Protein AF-A0A962P9R0-F1 (afdb_monomer_lite)

pLDDT: mean 80.49, std 11.73, range [52.19, 95.0]

Foldseek 3Di:
DVVVVVVVVVVVVVVVVVVLVVCLVVQCVVCCVPPNNDPVSNVVSVVVSVVVVVVVCVVVVVVVCVVCVVPVVVVVVVVVD

Sequence (81 aa):
MQETRRAWLYCTVFLTGAAVMIIELLGTRIIAPFYGSSLYVWTSVIAVTMMALAVGYYAGGFLADRSKWLSLSLIISIAGL

Radius of gyration: 18.93 Å; chains: 1; bounding box: 47×22×48 Å

Structure (mmCIF, N/CA/C/O backbone):
data_AF-A0A962P9R0-F1
#
_entry.id   AF-A0A962P9R0-F1
#
loop_
_atom_site.group_PDB
_atom_site.id
_atom_site.type_symbol
_atom_site.label_atom_id
_atom_site.label_alt_id
_atom_site.label_comp_id
_atom_site.label_asym_id
_atom_site.label_entity_id
_atom_site.label_seq_id
_atom_site.pdbx_PDB_ins_code
_atom_site.Cartn_x
_atom_site.Cartn_y
_atom_site.Cartn_z
_atom_site.occupancy
_atom_site.B_iso_or_equiv
_atom_site.auth_seq_id
_atom_site.auth_comp_id
_atom_site.auth_asym_id
_atom_site.auth_atom_id
_atom_site.pdbx_PDB_model_num
ATOM 1 N N . MET A 1 1 ? -3.070 7.762 29.355 1.00 54.22 1 MET A N 1
ATOM 2 C CA . MET A 1 1 ? -3.142 6.432 28.695 1.00 54.22 1 MET A CA 1
ATOM 3 C C . MET A 1 1 ? -3.767 6.453 27.285 1.00 54.22 1 MET A C 1
ATOM 5 O O . MET A 1 1 ? -3.499 5.532 26.528 1.00 54.22 1 MET A O 1
ATOM 9 N N . GLN A 1 2 ? -4.542 7.475 26.871 1.00 60.41 2 GLN A N 1
ATOM 10 C CA . GLN A 1 2 ? -5.084 7.573 25.494 1.00 60.41 2 GLN A CA 1
ATOM 11 C C . GLN A 1 2 ? -4.036 7.965 24.423 1.00 60.41 2 GLN A C 1
ATOM 13 O O . GLN A 1 2 ? -4.109 7.477 23.297 1.00 60.41 2 GLN A O 1
ATOM 18 N N . GLU A 1 3 ? -3.035 8.775 24.785 1.00 62.09 3 GLU A N 1
ATOM 19 C CA . GLU A 1 3 ? -1.908 9.185 23.920 1.00 62.09 3 GLU A CA 1
ATOM 20 C C . GLU A 1 3 ? -1.121 7.985 23.363 1.00 62.09 3 GLU A C 1
ATOM 22 O O . GLU A 1 3 ? -0.905 7.872 22.157 1.00 62.09 3 GLU A O 1
ATOM 27 N N . THR A 1 4 ? -0.782 7.015 24.219 1.00 70.94 4 THR A N 1
ATOM 28 C CA . THR A 1 4 ? -0.007 5.824 23.835 1.00 70.94 4 THR A CA 1
ATOM 29 C C . THR A 1 4 ? -0.741 4.968 22.799 1.00 70.94 4 THR A C 1
ATOM 31 O O . THR A 1 4 ? -0.118 4.423 21.893 1.00 70.94 4 THR A O 1
ATOM 34 N N . ARG A 1 5 ? -2.078 4.886 22.875 1.00 72.69 5 ARG A N 1
ATOM 35 C CA . ARG A 1 5 ? -2.888 4.111 21.921 1.00 72.69 5 ARG A CA 1
ATOM 36 C C . ARG A 1 5 ? -2.935 4.768 20.541 1.00 72.69 5 ARG A C 1
ATOM 38 O O . ARG A 1 5 ? -2.903 4.064 19.537 1.00 72.69 5 ARG A O 1
ATOM 45 N N . ARG A 1 6 ? -2.984 6.104 20.485 1.00 77.94 6 ARG A N 1
ATOM 46 C CA . ARG A 1 6 ? -2.926 6.857 19.221 1.00 77.94 6 ARG A CA 1
ATOM 47 C C . ARG A 1 6 ? -1.563 6.704 18.553 1.00 77.94 6 ARG A C 1
ATOM 49 O O . ARG A 1 6 ? -1.514 6.410 17.364 1.00 77.94 6 ARG A O 1
ATOM 56 N N . ALA A 1 7 ? -0.483 6.803 19.327 1.00 80.00 7 ALA A N 1
ATOM 57 C CA . ALA A 1 7 ? 0.871 6.569 18.830 1.00 80.00 7 ALA A CA 1
ATOM 58 C C . ALA A 1 7 ? 1.038 5.154 18.243 1.00 80.00 7 ALA A C 1
ATOM 60 O O . ALA A 1 7 ? 1.600 4.999 17.162 1.00 80.00 7 ALA A O 1
ATOM 61 N N . TRP A 1 8 ? 0.480 4.133 18.903 1.00 80.81 8 TRP A N 1
ATOM 62 C CA . TRP A 1 8 ? 0.466 2.762 18.382 1.00 80.81 8 TRP A CA 1
ATOM 63 C C . TRP A 1 8 ? -0.297 2.633 17.060 1.00 80.81 8 TRP A C 1
ATOM 65 O O . TRP A 1 8 ? 0.216 2.025 16.124 1.00 80.81 8 TRP A O 1
ATOM 75 N N . LEU A 1 9 ? -1.484 3.241 16.946 1.00 84.75 9 LEU A N 1
ATOM 76 C CA . LEU A 1 9 ? -2.247 3.237 15.694 1.00 84.75 9 LEU A CA 1
ATOM 77 C C . LEU A 1 9 ? -1.467 3.915 14.560 1.00 84.75 9 LEU A C 1
ATOM 79 O O . LEU A 1 9 ? -1.329 3.332 13.485 1.00 84.75 9 LEU A O 1
ATOM 83 N N . TYR A 1 10 ? -0.885 5.091 14.805 1.00 87.88 10 TYR A N 1
ATOM 84 C CA . TYR A 1 10 ? -0.066 5.769 13.799 1.00 87.88 10 TYR A CA 1
ATOM 85 C C . TYR A 1 10 ? 1.154 4.946 13.387 1.00 87.88 10 TYR A C 1
ATOM 87 O O . TYR A 1 10 ? 1.433 4.847 12.197 1.00 87.88 10 TYR A O 1
ATOM 95 N N . CYS A 1 11 ? 1.826 4.292 14.337 1.00 91.25 11 CYS A N 1
ATOM 96 C CA . CYS A 1 11 ? 2.956 3.415 14.044 1.00 91.25 11 CYS A CA 1
ATOM 97 C C . CYS A 1 11 ? 2.540 2.238 13.147 1.00 91.25 11 CYS A C 1
ATOM 99 O O . CYS A 1 11 ? 3.214 1.948 12.161 1.00 91.25 11 CYS A O 1
ATOM 101 N N . THR A 1 12 ? 1.393 1.605 13.422 1.00 88.81 12 THR A N 1
ATOM 102 C CA . THR A 1 12 ? 0.895 0.494 12.591 1.00 88.81 12 THR A CA 1
ATOM 103 C C . THR A 1 12 ? 0.555 0.922 11.165 1.00 88.81 12 THR A C 1
ATOM 105 O O . THR A 1 12 ? 0.941 0.226 10.227 1.00 88.81 12 THR A O 1
ATOM 108 N N . VAL A 1 13 ? -0.103 2.076 10.990 1.00 90.12 13 VAL A N 1
ATOM 109 C CA . VAL A 1 13 ? -0.446 2.632 9.667 1.00 90.12 13 VAL A CA 1
ATOM 110 C C . VAL A 1 13 ? 0.815 3.053 8.913 1.00 90.12 13 VAL A C 1
ATOM 112 O O . VAL A 1 13 ? 0.945 2.794 7.719 1.00 90.12 13 VAL A O 1
ATOM 115 N N . PHE A 1 14 ? 1.779 3.646 9.618 1.00 91.81 14 PHE A N 1
ATOM 116 C CA . PHE A 1 14 ? 3.065 4.018 9.044 1.00 91.81 14 PHE A CA 1
ATOM 117 C C . PHE A 1 14 ? 3.846 2.793 8.556 1.00 91.81 14 PHE A C 1
ATOM 119 O O . PHE A 1 14 ? 4.300 2.783 7.415 1.00 91.81 14 PHE A O 1
ATOM 126 N N . LEU A 1 15 ? 3.955 1.739 9.374 1.00 94.50 15 LEU A N 1
ATOM 127 C CA . LEU A 1 15 ? 4.648 0.506 8.987 1.00 94.50 15 LEU A CA 1
ATOM 128 C C . LEU A 1 15 ? 3.983 -0.180 7.790 1.00 94.50 15 LEU A C 1
ATOM 130 O O . LEU A 1 15 ? 4.681 -0.652 6.896 1.00 94.50 15 LEU A O 1
ATOM 134 N N . THR A 1 16 ? 2.648 -0.230 7.755 1.00 88.88 16 THR A N 1
ATOM 135 C CA . THR A 1 16 ? 1.928 -0.822 6.615 1.00 88.88 16 THR A CA 1
ATOM 136 C C . THR A 1 16 ? 2.133 -0.010 5.341 1.00 88.88 16 THR A C 1
ATOM 138 O O . THR A 1 16 ? 2.453 -0.593 4.308 1.00 88.88 16 THR A O 1
ATOM 141 N N . GLY A 1 17 ? 2.036 1.320 5.404 1.00 91.56 17 GLY A N 1
ATOM 142 C CA . GLY A 1 17 ? 2.334 2.185 4.258 1.00 91.56 17 GLY A CA 1
ATOM 143 C C . GLY A 1 17 ? 3.785 2.058 3.779 1.00 91.56 17 GLY A C 1
ATOM 144 O O . GLY A 1 17 ? 4.033 1.928 2.580 1.00 91.56 17 GLY A O 1
ATOM 145 N N . ALA A 1 18 ? 4.743 2.017 4.710 1.00 92.88 18 ALA A N 1
ATOM 146 C CA . ALA A 1 18 ? 6.156 1.820 4.399 1.00 92.88 18 ALA A CA 1
ATOM 147 C C . ALA A 1 18 ? 6.405 0.468 3.713 1.00 92.88 18 ALA A C 1
ATOM 149 O O . ALA A 1 18 ? 7.109 0.414 2.707 1.00 92.88 18 ALA A O 1
ATOM 150 N N . ALA A 1 19 ? 5.792 -0.613 4.204 1.00 92.56 19 ALA A N 1
ATOM 151 C CA . ALA A 1 19 ? 5.904 -1.936 3.594 1.00 92.56 19 ALA A CA 1
ATOM 152 C C . ALA A 1 19 ? 5.357 -1.960 2.157 1.00 92.56 19 ALA A C 1
ATOM 154 O O . ALA A 1 19 ? 6.015 -2.496 1.265 1.00 92.56 19 ALA A O 1
ATOM 155 N N . VAL A 1 20 ? 4.198 -1.337 1.915 1.00 91.25 20 VAL A N 1
ATOM 156 C CA . VAL A 1 20 ? 3.610 -1.232 0.568 1.00 91.25 20 VAL A CA 1
ATOM 157 C C . VAL A 1 20 ? 4.548 -0.479 -0.377 1.00 91.25 20 VAL A C 1
ATOM 159 O O . VAL A 1 20 ? 4.846 -0.979 -1.458 1.00 91.25 20 VAL A O 1
ATOM 162 N N . MET A 1 21 ? 5.086 0.665 0.051 1.00 93.75 21 MET A N 1
ATOM 163 C CA . MET A 1 21 ? 6.037 1.445 -0.753 1.00 93.75 21 MET A CA 1
ATOM 164 C C . MET A 1 21 ? 7.329 0.677 -1.052 1.00 93.75 21 MET A C 1
ATOM 166 O O . MET A 1 21 ? 7.837 0.742 -2.170 1.00 93.75 21 MET A O 1
ATOM 170 N N . ILE A 1 22 ? 7.857 -0.085 -0.086 1.00 93.06 22 ILE A N 1
ATOM 171 C CA . ILE A 1 22 ? 9.036 -0.937 -0.302 1.00 93.06 22 ILE A CA 1
ATOM 172 C C . ILE A 1 22 ? 8.746 -1.976 -1.388 1.00 93.06 22 ILE A C 1
ATOM 174 O O . ILE A 1 22 ? 9.552 -2.134 -2.303 1.00 93.06 22 ILE A O 1
ATOM 178 N N . ILE A 1 23 ? 7.600 -2.657 -1.318 1.00 90.38 23 ILE A N 1
ATOM 179 C CA . ILE A 1 23 ? 7.206 -3.656 -2.321 1.00 90.38 23 ILE A CA 1
ATOM 180 C C . ILE A 1 23 ? 7.051 -3.001 -3.698 1.00 90.38 23 ILE A C 1
ATOM 182 O O . ILE A 1 23 ? 7.534 -3.547 -4.689 1.00 90.38 23 ILE A O 1
ATOM 186 N N .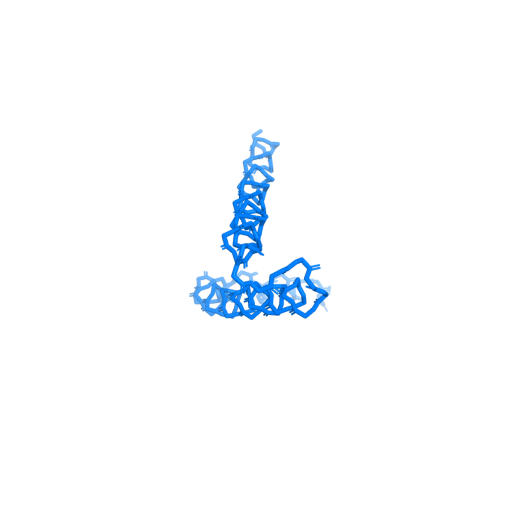 GLU A 1 24 ? 6.440 -1.820 -3.765 1.00 89.00 24 GLU A N 1
ATOM 187 C 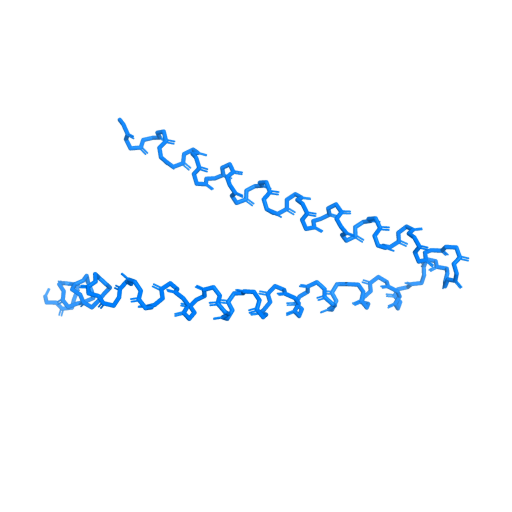CA . GLU A 1 24 ? 6.230 -1.078 -5.010 1.00 89.00 24 GLU A CA 1
ATOM 188 C C . GLU A 1 24 ? 7.564 -0.691 -5.677 1.00 89.00 24 GLU A C 1
ATOM 190 O O . GLU A 1 24 ? 7.803 -0.957 -6.862 1.00 89.00 24 GLU A O 1
ATOM 195 N N . LEU A 1 25 ? 8.495 -0.143 -4.892 1.00 88.62 25 LEU A N 1
ATOM 196 C CA . LEU A 1 25 ? 9.826 0.241 -5.358 1.00 88.62 25 LEU A CA 1
ATOM 197 C C . LEU A 1 25 ? 10.683 -0.977 -5.726 1.00 88.62 25 LEU A C 1
ATOM 199 O O . LEU A 1 25 ? 11.360 -0.956 -6.751 1.00 88.62 25 LEU A O 1
ATOM 203 N N . LEU A 1 26 ? 10.647 -2.059 -4.947 1.00 88.31 26 LEU A N 1
ATOM 204 C CA . LEU A 1 26 ? 11.362 -3.292 -5.289 1.00 88.31 26 LEU A CA 1
ATOM 205 C C . LEU A 1 26 ? 10.794 -3.938 -6.556 1.00 88.31 26 LEU A C 1
ATOM 207 O O . LEU A 1 26 ? 11.565 -4.355 -7.418 1.00 88.31 26 LEU A O 1
ATOM 211 N N . GLY A 1 27 ? 9.469 -3.958 -6.711 1.00 83.88 27 GLY A N 1
ATOM 212 C CA . GLY A 1 27 ? 8.797 -4.463 -7.905 1.00 83.88 27 GLY A CA 1
ATOM 213 C C . GLY A 1 27 ? 9.257 -3.728 -9.162 1.00 83.88 27 GLY A C 1
ATOM 214 O O . GLY A 1 27 ? 9.716 -4.361 -10.112 1.00 83.88 27 GLY A O 1
ATOM 215 N N . THR A 1 28 ? 9.251 -2.390 -9.144 1.00 81.62 28 THR A N 1
ATOM 216 C CA . THR A 1 28 ? 9.758 -1.600 -10.284 1.00 81.62 28 THR A CA 1
ATOM 217 C C . THR A 1 28 ? 11.233 -1.877 -10.584 1.00 81.62 28 THR A C 1
ATOM 219 O O . THR A 1 28 ? 11.610 -1.950 -11.752 1.00 81.62 28 THR A O 1
ATOM 222 N N . ARG A 1 29 ? 12.072 -2.099 -9.564 1.00 82.81 29 ARG A N 1
ATOM 223 C CA . ARG A 1 29 ? 13.502 -2.414 -9.733 1.00 82.81 29 ARG A CA 1
ATOM 224 C C . ARG A 1 29 ? 13.762 -3.811 -10.294 1.00 82.81 29 ARG A C 1
ATOM 226 O O . ARG A 1 29 ? 14.680 -3.956 -11.095 1.00 82.81 29 ARG A O 1
ATOM 233 N N . ILE A 1 30 ? 12.967 -4.811 -9.913 1.00 83.19 30 ILE A N 1
ATOM 234 C CA . ILE A 1 30 ? 13.057 -6.180 -10.454 1.00 83.19 30 ILE A CA 1
ATOM 235 C C . ILE A 1 30 ? 12.611 -6.213 -11.921 1.00 83.19 30 ILE A C 1
ATOM 237 O O . ILE A 1 30 ? 13.182 -6.943 -12.728 1.00 83.19 30 ILE A O 1
ATOM 241 N N . ILE A 1 31 ? 11.610 -5.404 -12.273 1.00 81.19 31 ILE A N 1
ATOM 242 C CA . ILE A 1 31 ? 11.035 -5.354 -13.624 1.00 81.19 31 ILE A CA 1
ATOM 243 C C . ILE A 1 31 ? 11.878 -4.473 -14.570 1.00 81.19 31 ILE A C 1
ATOM 245 O O . ILE A 1 31 ? 11.932 -4.740 -15.773 1.00 81.19 31 ILE A O 1
ATOM 249 N N . ALA A 1 32 ? 12.590 -3.471 -14.040 1.00 77.69 32 ALA A N 1
ATOM 250 C CA . ALA A 1 32 ? 13.435 -2.545 -14.801 1.00 77.69 32 ALA A CA 1
ATOM 251 C C . ALA A 1 32 ? 14.417 -3.198 -15.804 1.00 77.69 32 ALA A C 1
ATOM 253 O O . ALA A 1 32 ? 14.473 -2.712 -16.934 1.00 77.69 32 ALA A O 1
ATOM 254 N N . PRO A 1 33 ? 15.174 -4.270 -15.482 1.00 75.19 33 PRO A N 1
ATOM 255 C CA . PRO A 1 33 ? 16.088 -4.889 -16.448 1.00 75.19 33 PRO A CA 1
ATOM 256 C C . PRO A 1 33 ? 15.384 -5.630 -17.597 1.00 75.19 33 PRO A C 1
ATOM 258 O O . PRO A 1 33 ? 15.984 -5.789 -18.654 1.00 75.19 33 PRO A O 1
ATOM 261 N N . PHE A 1 34 ? 14.131 -6.065 -17.423 1.00 74.88 34 PHE A N 1
ATOM 262 C CA . PHE A 1 34 ? 13.396 -6.824 -18.444 1.00 74.88 34 PHE A CA 1
ATOM 263 C C . PHE A 1 34 ? 12.536 -5.939 -19.355 1.00 74.88 34 PHE A C 1
ATOM 265 O O . PHE A 1 34 ? 12.384 -6.246 -20.534 1.00 74.88 34 PHE A O 1
ATOM 272 N N . TYR A 1 35 ? 11.982 -4.845 -18.825 1.00 71.19 35 TYR A N 1
ATOM 273 C CA . TYR A 1 35 ? 11.002 -4.004 -19.533 1.00 71.19 35 TYR A CA 1
ATOM 274 C C . TYR A 1 35 ? 11.429 -2.531 -19.671 1.00 71.19 35 TYR A C 1
ATOM 276 O O . TYR A 1 35 ? 1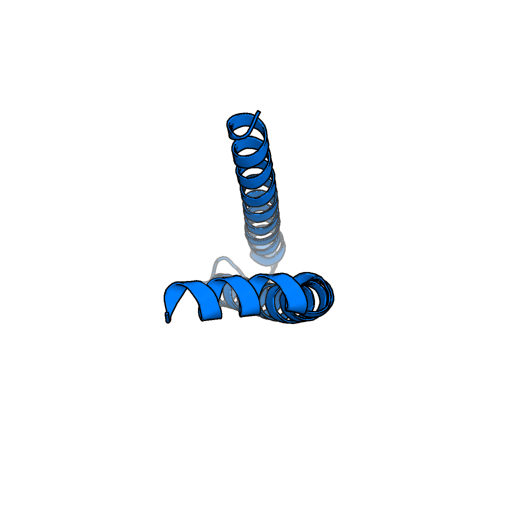0.716 -1.734 -20.282 1.00 71.19 35 TYR A O 1
ATOM 284 N N . GLY A 1 36 ? 12.593 -2.157 -19.130 1.00 66.81 36 GLY A N 1
ATOM 285 C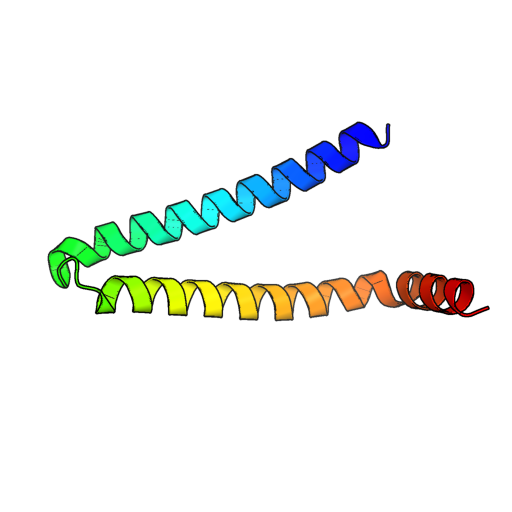 CA . GLY A 1 36 ? 13.064 -0.773 -19.076 1.00 66.81 36 GLY A CA 1
ATOM 286 C C . GLY A 1 36 ? 12.281 0.092 -18.079 1.00 66.81 36 GLY A C 1
ATOM 287 O O . GLY A 1 36 ? 11.224 -0.283 -17.573 1.00 66.81 36 GLY A O 1
ATOM 288 N N . SER A 1 37 ? 12.785 1.294 -17.789 1.00 69.00 37 SER A N 1
ATOM 289 C CA . SER A 1 37 ? 12.120 2.277 -16.916 1.00 69.00 37 SER A CA 1
ATOM 290 C C . SER A 1 37 ? 11.032 3.066 -17.661 1.00 69.00 37 SER A C 1
ATOM 292 O O . SER A 1 37 ? 11.044 4.297 -17.676 1.00 69.00 37 SER A O 1
ATOM 294 N N . SER A 1 38 ? 10.128 2.369 -18.351 1.00 78.00 38 SER A N 1
ATOM 295 C CA . SER A 1 38 ? 9.052 3.012 -19.111 1.00 78.00 38 SER A CA 1
ATOM 296 C C . SER A 1 38 ? 7.888 3.407 -18.198 1.00 78.00 38 SER A C 1
ATOM 298 O O . SER A 1 38 ? 7.564 2.688 -17.249 1.00 78.00 38 SER A O 1
ATOM 300 N N . LEU A 1 39 ? 7.209 4.517 -18.516 1.00 80.00 39 LEU A N 1
ATOM 301 C CA . LEU A 1 39 ? 6.012 4.973 -17.793 1.00 80.00 39 LEU A CA 1
ATOM 302 C C . LEU A 1 39 ? 4.934 3.885 -17.715 1.00 80.00 39 LEU A C 1
ATOM 304 O O . LEU A 1 39 ? 4.233 3.806 -16.715 1.00 80.00 39 LEU A O 1
ATOM 308 N N . TYR A 1 40 ? 4.857 3.008 -18.720 1.00 81.06 40 TYR A N 1
ATOM 309 C CA . TYR A 1 40 ? 3.958 1.852 -18.722 1.00 81.06 40 TYR A CA 1
ATOM 310 C C . TYR A 1 40 ? 4.208 0.884 -17.559 1.00 81.06 40 TYR A C 1
ATOM 312 O O . TYR A 1 40 ? 3.260 0.386 -16.959 1.00 81.06 40 TYR A O 1
ATOM 320 N N . VAL A 1 41 ? 5.470 0.625 -17.208 1.00 83.31 41 VAL A N 1
ATOM 321 C CA . VAL A 1 41 ? 5.803 -0.269 -16.090 1.00 83.31 41 VAL A CA 1
ATOM 322 C C . VAL A 1 41 ? 5.399 0.389 -14.778 1.00 83.31 41 VAL A C 1
ATOM 324 O O . VAL A 1 41 ? 4.738 -0.234 -13.950 1.00 83.31 41 VAL A O 1
ATOM 327 N N . TRP A 1 42 ? 5.733 1.667 -14.609 1.00 84.19 42 TRP A N 1
ATOM 328 C CA . TRP A 1 42 ? 5.428 2.396 -13.383 1.00 84.19 42 TRP A CA 1
ATOM 329 C C . TRP A 1 42 ? 3.919 2.506 -13.129 1.00 84.19 42 TRP A C 1
ATOM 331 O O . TRP A 1 42 ? 3.458 2.198 -12.030 1.00 84.19 42 TRP A O 1
ATOM 341 N N . THR A 1 43 ? 3.130 2.844 -14.154 1.00 89.25 43 THR A N 1
ATOM 342 C CA . THR A 1 43 ? 1.667 2.905 -14.026 1.00 89.25 43 THR A CA 1
ATOM 343 C C . THR A 1 43 ? 1.047 1.530 -13.806 1.00 89.25 43 THR A C 1
ATOM 345 O O . THR A 1 43 ? 0.099 1.424 -13.030 1.00 89.25 43 THR A O 1
ATOM 348 N N . SER A 1 44 ? 1.589 0.468 -14.415 1.00 89.19 44 SER A N 1
ATOM 349 C CA . SER A 1 44 ? 1.103 -0.898 -14.182 1.00 89.19 44 SER A CA 1
ATOM 350 C C . SER A 1 44 ? 1.310 -1.346 -12.733 1.00 89.19 44 SER A C 1
ATOM 352 O O . SER A 1 44 ? 0.405 -1.925 -12.137 1.00 89.19 44 SER A O 1
ATOM 354 N N . VAL A 1 45 ? 2.455 -1.010 -12.132 1.00 88.94 45 VAL A N 1
ATOM 355 C CA . VAL A 1 45 ? 2.743 -1.324 -10.729 1.00 88.94 45 VAL A CA 1
ATOM 356 C C . VAL A 1 45 ? 1.791 -0.563 -9.806 1.00 88.94 45 VAL A C 1
ATOM 358 O O . VAL A 1 45 ? 1.161 -1.189 -8.958 1.00 88.94 45 VAL A O 1
ATOM 361 N N . ILE A 1 46 ? 1.596 0.743 -10.023 1.00 90.25 46 ILE A N 1
ATOM 362 C CA . ILE A 1 46 ? 0.630 1.539 -9.245 1.00 90.25 46 ILE A CA 1
ATOM 363 C C . ILE A 1 46 ? -0.788 0.963 -9.376 1.00 90.25 46 ILE A C 1
ATOM 365 O O . ILE A 1 46 ? -1.502 0.849 -8.380 1.00 90.25 46 ILE A O 1
ATOM 369 N N . ALA A 1 47 ? -1.202 0.569 -10.585 1.00 93.38 47 ALA A N 1
ATOM 370 C CA . ALA A 1 47 ? -2.517 -0.023 -10.819 1.00 93.38 47 ALA A CA 1
ATOM 371 C C . ALA A 1 47 ? -2.702 -1.333 -10.035 1.00 93.38 47 ALA A C 1
ATOM 373 O O . ALA A 1 47 ? -3.747 -1.536 -9.412 1.00 93.38 47 ALA A O 1
ATOM 374 N N . VAL A 1 48 ? -1.679 -2.192 -10.009 1.00 91.75 48 VAL A N 1
ATOM 375 C CA . VAL A 1 48 ? -1.689 -3.432 -9.220 1.00 91.75 48 VAL A CA 1
ATOM 376 C C . VAL A 1 48 ? -1.712 -3.131 -7.720 1.00 91.75 48 VAL A C 1
ATOM 378 O O . VAL A 1 48 ? -2.512 -3.740 -7.008 1.00 91.75 48 VAL A O 1
ATOM 381 N N . THR A 1 49 ? -0.921 -2.168 -7.229 1.00 92.44 49 THR A N 1
ATOM 382 C CA . THR A 1 49 ? -0.945 -1.765 -5.812 1.00 92.44 49 THR A CA 1
ATOM 383 C C . THR A 1 49 ? -2.325 -1.252 -5.404 1.00 92.44 49 THR A C 1
ATOM 385 O O . THR A 1 49 ? -2.873 -1.684 -4.390 1.00 92.44 49 THR A O 1
ATOM 388 N N . MET A 1 50 ? -2.920 -0.361 -6.199 1.00 94.44 50 MET A N 1
ATOM 389 C CA . MET A 1 50 ? -4.258 0.182 -5.948 1.00 94.44 50 MET A CA 1
ATOM 390 C C . MET A 1 50 ? -5.319 -0.918 -5.939 1.00 94.44 50 MET A C 1
ATOM 392 O O . MET A 1 50 ? -6.174 -0.935 -5.054 1.00 94.44 50 MET A O 1
ATOM 396 N N . MET A 1 51 ? -5.247 -1.865 -6.878 1.00 94.88 51 MET A N 1
ATOM 397 C CA . MET A 1 51 ? -6.154 -3.011 -6.918 1.00 94.88 51 MET A CA 1
ATOM 398 C C . MET A 1 51 ? -6.000 -3.892 -5.672 1.00 94.88 51 MET A C 1
ATOM 400 O O . MET A 1 51 ? -6.999 -4.241 -5.042 1.00 94.88 51 MET A O 1
ATOM 404 N N . ALA A 1 52 ? -4.767 -4.203 -5.270 1.00 91.88 52 ALA A N 1
ATOM 405 C CA . ALA A 1 52 ? -4.493 -4.982 -4.066 1.00 91.88 52 ALA A CA 1
ATOM 406 C C . ALA A 1 52 ? -5.006 -4.281 -2.797 1.00 91.88 52 ALA A C 1
ATOM 408 O O . ALA A 1 52 ? -5.637 -4.919 -1.953 1.00 91.88 52 ALA A O 1
ATOM 409 N N . LEU A 1 53 ? -4.799 -2.964 -2.683 1.00 91.06 53 LEU A N 1
ATOM 410 C CA . LEU A 1 53 ? -5.307 -2.159 -1.571 1.00 91.06 53 LEU A CA 1
ATOM 411 C C . LEU A 1 53 ? -6.835 -2.110 -1.553 1.00 91.06 53 LEU A C 1
ATOM 413 O O . LEU A 1 53 ? -7.426 -2.295 -0.495 1.00 91.06 53 LEU A O 1
ATOM 417 N N . ALA A 1 54 ? -7.484 -1.913 -2.701 1.00 94.00 54 ALA A N 1
ATOM 418 C CA . ALA A 1 54 ? -8.941 -1.905 -2.797 1.00 94.00 54 ALA A CA 1
ATOM 419 C C . ALA A 1 54 ? -9.544 -3.241 -2.336 1.00 94.00 54 ALA A C 1
ATOM 421 O O . ALA A 1 54 ? -10.461 -3.255 -1.513 1.00 94.00 54 ALA A O 1
ATOM 422 N N . VAL A 1 55 ? -8.986 -4.365 -2.799 1.00 95.00 55 VAL A N 1
ATOM 423 C CA . VAL A 1 55 ? -9.402 -5.708 -2.363 1.00 95.00 55 VAL A CA 1
ATOM 424 C C . VAL A 1 55 ? -9.143 -5.899 -0.867 1.00 95.00 55 VAL A C 1
ATOM 426 O O . VAL A 1 55 ? -10.014 -6.392 -0.147 1.00 95.00 55 VAL A O 1
ATOM 429 N N . GLY A 1 56 ? -7.981 -5.460 -0.378 1.00 90.31 56 GLY A N 1
ATOM 430 C CA . GLY A 1 56 ? -7.622 -5.514 1.038 1.00 90.31 56 GLY A CA 1
ATOM 431 C C . GLY A 1 56 ? -8.571 -4.707 1.927 1.00 90.31 56 GLY A C 1
ATOM 432 O O . GLY A 1 56 ? -9.016 -5.209 2.958 1.00 90.31 56 GLY A O 1
ATOM 433 N N . TYR A 1 57 ? -8.939 -3.491 1.522 1.00 88.00 57 TYR A N 1
ATOM 434 C CA . TYR A 1 57 ? -9.895 -2.655 2.249 1.00 88.00 57 TYR A CA 1
ATOM 435 C C . TYR A 1 57 ? -11.318 -3.194 2.177 1.00 88.00 57 TYR A C 1
ATOM 437 O O . TYR A 1 57 ? -12.027 -3.125 3.176 1.00 88.00 57 TYR A O 1
ATOM 445 N N . TYR A 1 58 ? -11.733 -3.773 1.050 1.00 89.44 58 TYR A N 1
ATOM 446 C CA . TYR A 1 58 ? -13.043 -4.407 0.935 1.00 89.44 58 TYR A CA 1
ATOM 447 C C . TYR A 1 58 ? -13.160 -5.616 1.874 1.00 89.44 58 TYR A C 1
ATOM 449 O O . TYR A 1 58 ? -14.088 -5.692 2.680 1.00 89.44 58 TYR A O 1
ATOM 457 N N . ALA A 1 59 ? -12.182 -6.526 1.844 1.00 89.06 59 ALA A N 1
ATOM 458 C CA . ALA A 1 59 ? -12.163 -7.694 2.723 1.00 89.06 59 ALA A CA 1
ATOM 459 C C . ALA A 1 59 ? -11.976 -7.305 4.202 1.00 89.06 59 ALA A C 1
ATOM 461 O O . ALA A 1 59 ? -12.679 -7.813 5.077 1.00 89.06 59 ALA A O 1
ATOM 462 N N . GLY A 1 60 ? -11.066 -6.370 4.489 1.00 85.31 60 GLY A N 1
ATOM 463 C CA . GLY A 1 60 ? -10.827 -5.855 5.836 1.00 85.31 60 GLY A CA 1
ATOM 464 C C . GLY A 1 60 ? -12.034 -5.106 6.401 1.00 85.31 60 GLY A C 1
ATOM 465 O O . GLY A 1 60 ? -12.363 -5.276 7.573 1.00 85.31 60 GLY A O 1
ATOM 466 N N . GLY A 1 61 ? -12.734 -4.339 5.563 1.00 84.00 61 GLY A N 1
ATOM 467 C CA . GLY A 1 61 ? -13.992 -3.673 5.889 1.00 84.00 61 GLY A CA 1
ATOM 468 C C . GLY A 1 61 ? -15.104 -4.674 6.177 1.00 84.00 61 GLY A C 1
ATOM 469 O O . GLY A 1 61 ? -15.745 -4.570 7.216 1.00 84.00 61 GLY A O 1
ATOM 470 N N . PHE A 1 62 ? -15.257 -5.706 5.342 1.00 84.31 62 PHE A N 1
ATOM 471 C CA . PHE A 1 62 ? -16.2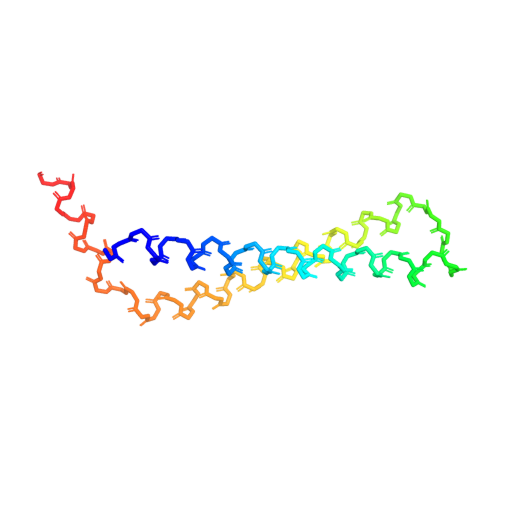36 -6.777 5.552 1.00 84.31 62 PHE A CA 1
ATOM 472 C C . PHE A 1 62 ? -16.016 -7.525 6.880 1.00 84.31 62 PHE A C 1
ATOM 474 O O . PHE A 1 62 ? -16.966 -7.778 7.625 1.00 84.31 62 PHE A O 1
ATOM 481 N N . LEU A 1 63 ? -14.761 -7.841 7.227 1.00 80.25 63 LEU A N 1
ATOM 482 C CA . LEU A 1 63 ? -14.429 -8.449 8.523 1.00 80.25 63 LEU A CA 1
ATOM 483 C C . LEU A 1 63 ? -14.626 -7.472 9.696 1.00 80.25 63 LEU A C 1
ATOM 485 O O . LEU A 1 63 ? -15.082 -7.888 10.763 1.00 80.25 63 LEU A O 1
ATOM 489 N N . ALA A 1 64 ? -14.298 -6.190 9.519 1.00 78.00 64 ALA A N 1
ATOM 490 C CA . ALA A 1 64 ? -14.446 -5.171 10.558 1.00 78.00 64 ALA A CA 1
ATOM 491 C C . ALA A 1 64 ? -15.918 -4.844 10.857 1.00 78.00 64 ALA A C 1
ATOM 493 O O . ALA A 1 64 ? -16.274 -4.676 12.027 1.00 78.00 64 ALA A O 1
ATOM 494 N N . ASP A 1 65 ? -16.777 -4.806 9.836 1.00 72.06 65 ASP A N 1
ATOM 495 C CA . ASP A 1 65 ? -18.219 -4.575 9.989 1.00 72.06 65 ASP A CA 1
ATOM 496 C C . ASP A 1 65 ? -18.886 -5.691 10.789 1.00 72.06 65 ASP A C 1
ATOM 498 O O . ASP A 1 65 ? -19.728 -5.427 11.651 1.00 72.06 65 ASP A O 1
ATOM 502 N N . ARG A 1 66 ? -18.414 -6.931 10.614 1.00 65.75 66 ARG A N 1
ATOM 503 C CA . ARG A 1 66 ? -18.869 -8.085 11.398 1.00 65.75 66 ARG A CA 1
ATOM 504 C C . ARG A 1 66 ? -18.596 -7.942 12.904 1.00 65.75 66 ARG A C 1
ATOM 506 O O . ARG A 1 66 ? -19.270 -8.590 13.696 1.00 65.75 66 ARG A O 1
ATOM 513 N N . SER A 1 67 ? -17.643 -7.092 13.306 1.00 56.88 67 SER A N 1
ATOM 514 C CA . SER A 1 67 ? -17.282 -6.844 14.712 1.00 56.88 67 SER A CA 1
ATOM 515 C C . SER A 1 67 ? -17.790 -5.506 15.273 1.00 56.88 67 SER A C 1
ATOM 517 O O . SER A 1 67 ? -17.818 -5.352 16.495 1.00 56.88 67 SER A O 1
ATOM 519 N N . LYS A 1 68 ? -18.155 -4.525 14.434 1.00 55.16 68 LYS A N 1
ATOM 520 C CA . LYS A 1 68 ? -18.489 -3.145 14.858 1.00 55.16 68 LYS A CA 1
ATOM 521 C C . LYS A 1 68 ? -19.967 -2.766 14.760 1.00 55.16 68 LYS A C 1
ATOM 523 O O . LYS A 1 68 ? -20.319 -1.679 15.226 1.00 55.16 68 LYS A O 1
ATOM 528 N N . TRP A 1 69 ? -20.818 -3.641 14.223 1.00 52.19 69 TRP A N 1
ATOM 529 C CA . TRP A 1 69 ? -22.232 -3.353 13.941 1.00 52.19 69 TRP A CA 1
ATOM 530 C C . TRP A 1 69 ? -23.019 -2.767 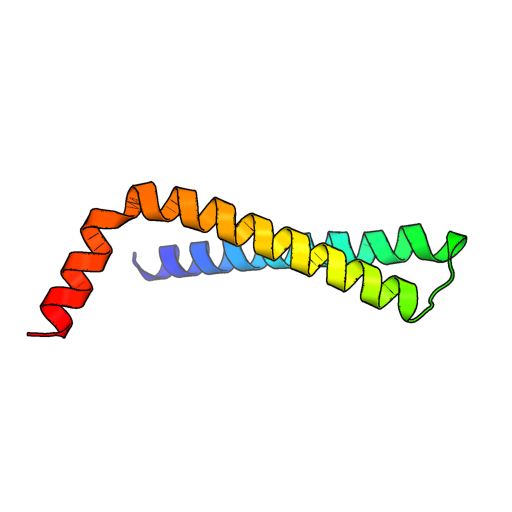15.134 1.00 52.19 69 TRP A C 1
ATOM 532 O O . TRP A 1 69 ? -23.917 -1.958 14.941 1.00 52.19 69 TRP A O 1
ATOM 542 N N . LEU A 1 70 ? -22.637 -3.074 16.381 1.00 53.72 70 LEU A N 1
ATOM 543 C CA . LEU A 1 70 ? -23.327 -2.561 17.573 1.00 53.72 70 LEU A CA 1
ATOM 544 C C . LEU A 1 70 ? -22.922 -1.132 17.998 1.00 53.72 70 LEU A C 1
ATOM 546 O O . LEU A 1 70 ? -23.682 -0.465 18.693 1.00 53.72 70 LEU A O 1
ATOM 550 N N . SER A 1 71 ? -21.730 -0.650 17.626 1.00 58.81 71 SER A N 1
ATOM 551 C CA . SER A 1 71 ? -21.176 0.611 18.161 1.00 58.81 71 SER A CA 1
ATOM 552 C C . SER A 1 71 ? -21.391 1.807 17.224 1.00 58.81 71 SER A C 1
ATOM 554 O O . SER A 1 71 ? -21.617 2.921 17.690 1.00 58.81 71 SER A O 1
ATOM 556 N N . LEU A 1 72 ? -21.390 1.581 15.905 1.00 62.06 72 LEU A N 1
ATOM 557 C CA . LEU A 1 72 ? -21.585 2.638 14.904 1.00 62.06 72 LEU A CA 1
ATOM 558 C C . LEU A 1 72 ? -23.039 3.128 14.828 1.00 62.06 72 LEU A C 1
ATOM 560 O O . LEU A 1 72 ? -23.261 4.336 14.776 1.00 62.06 72 LEU A O 1
ATOM 564 N N . SER A 1 73 ? -24.026 2.227 14.906 1.00 62.25 73 SER A N 1
ATOM 565 C CA . SER A 1 73 ? -25.443 2.619 14.910 1.00 62.25 73 SER A CA 1
ATOM 566 C C . SER A 1 73 ? -25.823 3.443 16.144 1.00 62.25 73 SER A C 1
ATOM 568 O O . SER A 1 73 ? -26.619 4.366 16.027 1.00 62.25 73 SER A O 1
ATOM 570 N N . LEU A 1 74 ? -25.224 3.176 17.312 1.00 61.41 74 LEU A N 1
ATOM 571 C CA . LEU A 1 74 ? -25.524 3.917 18.544 1.00 61.41 74 LEU A CA 1
ATOM 572 C C . LEU A 1 74 ? -24.972 5.354 18.508 1.00 61.41 74 LEU A C 1
ATOM 574 O O . LEU A 1 74 ? -25.640 6.283 18.950 1.00 61.41 74 LEU A O 1
ATOM 578 N N . ILE A 1 75 ? -23.777 5.550 17.939 1.00 70.50 75 ILE A N 1
ATOM 579 C CA . ILE A 1 75 ? -23.150 6.877 17.810 1.00 70.50 75 ILE A CA 1
ATOM 580 C C . ILE A 1 75 ? -23.912 7.749 16.801 1.00 70.50 75 ILE A C 1
ATOM 582 O O . ILE A 1 75 ? -24.095 8.940 17.043 1.00 70.50 75 ILE A O 1
ATOM 586 N N . ILE A 1 76 ? -24.397 7.160 15.704 1.00 74.75 76 ILE A N 1
ATOM 587 C CA . ILE A 1 76 ? -25.172 7.884 14.685 1.00 74.75 76 ILE A CA 1
ATOM 588 C C . ILE A 1 76 ? -26.564 8.263 15.218 1.00 74.75 76 ILE A C 1
ATOM 590 O O . ILE A 1 76 ? -27.002 9.389 14.999 1.00 74.75 76 ILE A O 1
ATOM 594 N N . SER A 1 77 ? -27.228 7.384 15.979 1.00 72.00 77 SER A N 1
ATOM 595 C CA . SER A 1 77 ? -28.536 7.689 16.581 1.00 72.00 77 SER A CA 1
ATOM 596 C C . SER A 1 77 ? -28.478 8.774 17.662 1.00 72.00 77 SER A C 1
ATOM 598 O O . SER A 1 77 ? -29.421 9.546 17.780 1.00 72.00 77 SER A O 1
ATOM 600 N N . ILE A 1 78 ? -27.390 8.862 18.438 1.00 76.19 78 ILE A N 1
ATOM 601 C CA . ILE A 1 78 ? -27.220 9.916 19.458 1.00 76.19 78 ILE A CA 1
ATOM 602 C C . ILE A 1 78 ? -26.860 11.262 18.815 1.00 76.19 78 ILE A C 1
ATOM 604 O O . ILE A 1 78 ? -27.271 12.298 19.316 1.00 76.19 78 ILE A O 1
ATOM 608 N N . ALA A 1 79 ? -26.112 11.267 17.707 1.00 76.00 79 ALA A N 1
ATOM 609 C CA . ALA A 1 79 ? -25.767 12.501 16.995 1.00 76.00 79 ALA A CA 1
ATOM 610 C C . ALA A 1 79 ? -26.938 13.087 16.183 1.00 76.00 79 ALA A C 1
ATOM 612 O O . ALA A 1 79 ? -26.894 14.257 15.811 1.00 76.00 79 ALA A O 1
ATOM 613 N N . GLY A 1 80 ? -27.950 12.270 15.875 1.00 74.25 80 GLY A N 1
ATOM 614 C CA . GLY A 1 80 ? -29.168 12.690 15.182 1.00 74.25 80 GLY A CA 1
ATOM 615 C C . GLY A 1 80 ? -30.325 13.113 16.094 1.00 74.25 80 GLY A C 1
ATOM 616 O O . GLY A 1 80 ? -31.356 13.513 15.556 1.00 74.25 80 GLY A O 1
ATOM 617 N N . LEU A 1 81 ? -30.182 13.001 17.423 1.00 67.81 81 LEU A N 1
ATOM 618 C CA . LEU A 1 81 ? -31.184 13.418 18.413 1.00 67.81 81 LEU A CA 1
ATOM 619 C C . LEU A 1 81 ? -30.877 14.814 18.970 1.00 67.81 81 LEU A C 1
ATOM 621 O O . LEU A 1 81 ? -29.692 15.079 19.272 1.00 67.81 81 LEU A O 1
#

Secondary structure (DSSP, 8-state):
-HHHHHHHHHHHHHHHHHHHHHHHHHHHHHHHHHH-S-HHHHHHHHHHHHHHHHHHHHHHHHHHHHHHHHHHHHHHHHHT-